Protein AF-A0A9Q1AX12-F1 (afdb_monomer)

Solvent-accessible surface area (backbone atoms only — not comparable to full-atom values): 9175 Å² total; per-residue (Å²): 130,74,77,68,61,60,70,77,38,70,72,91,55,80,74,51,52,57,59,76,44,80,83,72,76,56,64,72,61,48,53,65,48,49,81,73,44,98,57,86,82,75,92,60,46,89,41,74,69,20,38,52,35,31,52,51,10,52,50,37,31,56,49,19,37,46,48,36,34,49,30,53,47,49,46,52,51,40,54,48,51,51,52,54,54,60,68,44,46,69,63,39,71,73,42,60,71,80,55,21,56,51,46,53,50,52,50,52,52,52,53,53,50,43,53,52,50,46,52,50,32,51,53,46,40,55,53,21,51,54,35,34,55,51,11,52,51,33,31,51,52,15,50,54,73,64,42,95,62,58,67,68,62,46,52,52,64,69,71,46,78,80,87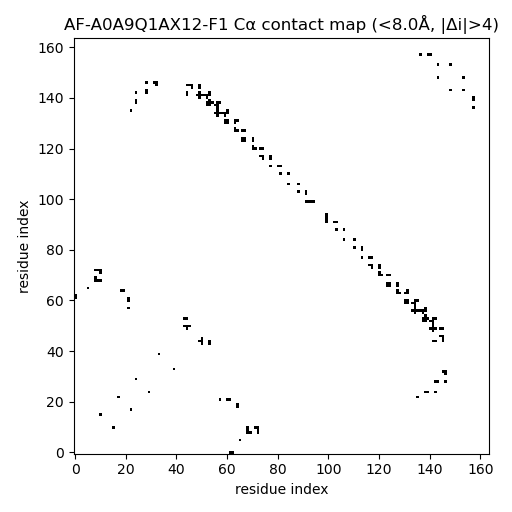,128

Sequence (164 aa):
MPRHSDNLYRTHGEETILLSKHPLPNLLIMDANQNRSKSHSNTSPGNKEGRKLDNIGCWHYSLASFSLRTSEYLCAMEVYTRHVMQNFLPFFEGLPEDQKTKAMAYHADVMALTDYETIAACHVVDAAAKQIATAVYLCRRAWLRTTTIIDDARNCIEDSPFDS

Mean predicted aligned error: 10.48 Å

Structure (mmCIF, N/CA/C/O backbone):
data_AF-A0A9Q1AX12-F1
#
_entry.id   AF-A0A9Q1AX12-F1
#
loop_
_atom_site.group_PDB
_atom_site.id
_atom_site.type_symbol
_atom_site.label_atom_id
_atom_site.label_alt_id
_atom_site.label_comp_id
_atom_site.label_asym_id
_atom_site.label_entity_id
_atom_site.label_seq_id
_atom_site.pdbx_PDB_ins_code
_atom_site.Cartn_x
_atom_site.Cartn_y
_atom_site.Cartn_z
_atom_site.occupancy
_atom_site.B_iso_or_equiv
_atom_site.auth_seq_id
_atom_site.auth_comp_id
_atom_site.auth_asym_id
_atom_site.auth_atom_id
_atom_site.pdbx_PDB_model_num
ATOM 1 N N . MET A 1 1 ? 13.058 11.834 -2.861 1.00 39.97 1 MET A N 1
ATOM 2 C CA . MET A 1 1 ? 12.213 11.808 -1.648 1.00 39.97 1 MET A CA 1
ATOM 3 C C . MET A 1 1 ? 13.067 12.236 -0.461 1.00 39.97 1 MET A C 1
ATOM 5 O O . MET A 1 1 ? 14.225 11.826 -0.423 1.00 39.97 1 MET A O 1
ATOM 9 N N . PRO A 1 2 ? 12.593 13.105 0.446 1.00 39.09 2 PRO A N 1
ATOM 10 C CA . PRO A 1 2 ? 13.390 13.527 1.595 1.00 39.09 2 PRO A CA 1
ATOM 11 C C . PRO A 1 2 ? 13.574 12.338 2.547 1.00 39.09 2 PRO A C 1
ATOM 13 O O . PRO A 1 2 ? 12.591 11.743 2.967 1.00 39.09 2 PRO A O 1
ATOM 16 N N . ARG A 1 3 ? 14.819 12.036 2.943 1.00 52.59 3 ARG A N 1
ATOM 17 C CA . ARG A 1 3 ? 15.199 10.947 3.878 1.00 52.59 3 ARG A CA 1
ATOM 18 C C . ARG A 1 3 ? 14.541 11.023 5.270 1.00 52.59 3 ARG A C 1
ATOM 20 O O . ARG A 1 3 ? 14.766 10.159 6.108 1.00 52.59 3 ARG A O 1
ATOM 27 N N . HIS A 1 4 ? 13.792 12.086 5.559 1.00 51.78 4 HIS A N 1
ATOM 28 C CA . HIS A 1 4 ? 13.233 12.349 6.882 1.00 51.78 4 HIS A CA 1
ATOM 29 C C . HIS A 1 4 ? 12.013 11.472 7.196 1.00 51.78 4 HIS A C 1
ATOM 31 O O . HIS A 1 4 ? 11.908 10.967 8.311 1.00 51.78 4 HIS A O 1
ATOM 37 N N . SER A 1 5 ? 11.137 11.224 6.216 1.00 54.12 5 SER A N 1
ATOM 38 C CA . SER A 1 5 ? 9.934 10.402 6.411 1.00 54.12 5 SER A CA 1
ATOM 39 C C . SER A 1 5 ? 10.234 8.900 6.494 1.00 54.12 5 SER A C 1
ATOM 41 O O . SER A 1 5 ? 9.470 8.161 7.107 1.00 54.12 5 SER A O 1
ATOM 43 N N . ASP A 1 6 ? 11.379 8.453 5.971 1.00 54.78 6 ASP A N 1
ATOM 44 C CA . ASP A 1 6 ? 11.827 7.054 6.051 1.00 54.78 6 ASP A CA 1
ATOM 45 C C . ASP A 1 6 ? 12.066 6.579 7.494 1.00 54.78 6 ASP A C 1
ATOM 47 O O . ASP A 1 6 ? 11.944 5.392 7.783 1.00 54.78 6 ASP A O 1
ATOM 51 N N . ASN A 1 7 ? 12.388 7.495 8.415 1.00 60.22 7 ASN A N 1
ATOM 52 C CA . ASN A 1 7 ? 12.565 7.162 9.830 1.00 60.22 7 ASN A CA 1
ATOM 53 C C . ASN A 1 7 ? 11.241 7.013 10.589 1.00 60.22 7 ASN A C 1
ATOM 55 O O . ASN A 1 7 ? 11.239 6.386 11.644 1.00 60.22 7 ASN A O 1
ATOM 59 N N . LEU A 1 8 ? 10.149 7.593 10.081 1.00 61.22 8 LEU A N 1
ATOM 60 C CA . LEU A 1 8 ? 8.847 7.586 10.753 1.00 61.22 8 LEU A CA 1
ATOM 61 C C . LEU A 1 8 ? 8.088 6.273 10.525 1.00 61.22 8 LEU A C 1
ATOM 63 O O . LEU A 1 8 ? 7.329 5.853 11.389 1.00 61.22 8 LEU A O 1
ATOM 67 N N . TYR A 1 9 ? 8.340 5.608 9.395 1.00 65.19 9 TYR A N 1
ATOM 68 C CA . TYR A 1 9 ? 7.663 4.378 8.977 1.00 65.19 9 TYR A CA 1
ATOM 69 C C . TYR A 1 9 ? 8.676 3.246 8.780 1.00 65.19 9 TYR A C 1
ATOM 71 O O . TYR A 1 9 ? 8.814 2.691 7.687 1.00 65.19 9 TYR A O 1
ATOM 79 N N . ARG A 1 10 ? 9.465 2.956 9.823 1.00 61.38 10 ARG A N 1
ATOM 80 C CA . ARG A 1 10 ? 10.414 1.838 9.780 1.00 61.38 10 ARG A CA 1
ATOM 81 C C . ARG A 1 10 ? 9.651 0.525 9.726 1.00 61.38 10 ARG A C 1
ATOM 83 O O . ARG A 1 10 ? 8.837 0.242 10.595 1.00 61.38 10 ARG A O 1
ATOM 90 N N . THR A 1 11 ? 9.977 -0.275 8.727 1.00 60.09 11 THR A N 1
ATOM 91 C CA . THR A 1 11 ? 9.452 -1.622 8.561 1.00 60.09 11 THR A CA 1
ATOM 92 C C . THR A 1 11 ? 10.482 -2.617 9.087 1.00 60.09 11 THR A C 1
ATOM 94 O O . THR A 1 11 ? 11.687 -2.456 8.871 1.00 60.09 11 THR A O 1
ATOM 97 N N . HIS A 1 12 ? 10.030 -3.608 9.851 1.00 55.81 12 HIS A N 1
ATOM 98 C CA . HIS A 1 12 ? 10.893 -4.589 10.509 1.00 55.81 12 HIS A CA 1
ATOM 99 C C . HIS A 1 12 ? 10.806 -5.927 9.762 1.00 55.81 12 HIS A C 1
ATOM 101 O O . HIS A 1 12 ? 9.784 -6.597 9.824 1.00 55.81 12 HIS A O 1
ATOM 107 N N . GLY A 1 13 ? 11.877 -6.319 9.065 1.00 57.38 13 GLY A N 1
ATOM 108 C CA . GLY A 1 13 ? 11.972 -7.603 8.357 1.00 57.38 13 GLY A CA 1
ATOM 109 C C . GLY A 1 13 ? 13.039 -7.581 7.259 1.00 57.38 13 GLY A C 1
ATOM 110 O O . GLY A 1 13 ? 13.329 -6.527 6.701 1.00 57.38 13 GLY A O 1
ATOM 111 N N . GLU A 1 14 ? 13.653 -8.723 6.936 1.00 55.84 14 GLU A N 1
ATOM 112 C CA . GLU A 1 14 ? 14.634 -8.790 5.834 1.00 55.84 14 GLU A CA 1
ATOM 113 C C . GLU A 1 14 ? 13.982 -8.522 4.465 1.00 55.84 14 GLU A C 1
ATOM 115 O O . GLU A 1 14 ? 14.609 -7.959 3.569 1.00 55.84 14 GLU A O 1
ATOM 120 N N . GLU A 1 15 ? 12.691 -8.826 4.328 1.00 56.59 15 GLU A N 1
ATOM 121 C CA . GLU A 1 15 ? 11.930 -8.678 3.081 1.00 56.59 15 GLU A CA 1
ATOM 122 C C . GLU A 1 15 ? 11.630 -7.211 2.736 1.00 56.59 15 GLU A C 1
ATOM 124 O O . GLU A 1 15 ? 11.523 -6.832 1.569 1.00 56.59 15 GLU A O 1
ATOM 129 N N . THR A 1 16 ? 11.602 -6.329 3.738 1.00 55.56 16 THR A N 1
ATOM 130 C CA . THR A 1 16 ? 11.353 -4.895 3.539 1.00 55.56 16 THR A CA 1
ATOM 131 C C . THR A 1 16 ? 12.610 -4.144 3.087 1.00 55.56 16 THR A C 1
ATOM 133 O O . THR A 1 16 ? 12.524 -3.032 2.554 1.00 55.56 16 THR A O 1
ATOM 136 N N . ILE A 1 17 ? 13.788 -4.774 3.199 1.00 57.62 17 ILE A N 1
ATOM 137 C CA . ILE A 1 17 ? 15.049 -4.265 2.643 1.00 57.62 17 ILE A CA 1
ATOM 138 C C . ILE A 1 17 ? 14.939 -4.156 1.115 1.00 57.62 17 ILE A C 1
ATOM 140 O O . ILE A 1 17 ? 15.481 -3.210 0.535 1.00 57.62 17 ILE A O 1
ATOM 144 N N . LEU A 1 18 ? 14.190 -5.054 0.466 1.00 55.53 18 LEU A N 1
ATOM 145 C CA . LEU A 1 18 ? 13.935 -5.012 -0.978 1.00 55.53 18 LEU A CA 1
ATOM 146 C C . LEU A 1 18 ? 13.121 -3.774 -1.378 1.00 55.53 18 LEU A C 1
ATOM 148 O O . LEU A 1 18 ? 13.409 -3.151 -2.396 1.00 55.53 18 LEU A O 1
ATOM 152 N N . LEU A 1 19 ? 12.183 -3.331 -0.536 1.00 55.66 19 LEU A N 1
ATOM 153 C CA . LEU A 1 19 ? 11.416 -2.098 -0.764 1.00 55.66 19 LEU A CA 1
ATOM 154 C C . LEU A 1 19 ? 12.265 -0.834 -0.565 1.00 55.66 19 LEU A C 1
ATOM 156 O O . LEU A 1 19 ? 11.968 0.212 -1.145 1.00 55.66 19 LEU A O 1
ATOM 160 N N . SER A 1 20 ? 13.334 -0.923 0.232 1.00 54.88 20 SER A N 1
ATOM 161 C CA . SER A 1 20 ? 14.248 0.194 0.511 1.00 54.88 20 SER A CA 1
ATOM 162 C C . SER A 1 20 ? 15.304 0.433 -0.576 1.00 54.88 20 SER A C 1
ATOM 164 O O . SER A 1 20 ? 15.932 1.494 -0.605 1.00 54.88 20 SER A O 1
ATOM 166 N N . LYS A 1 21 ? 15.509 -0.535 -1.478 1.00 58.75 21 LYS A N 1
ATOM 167 C CA . LYS A 1 21 ? 16.497 -0.464 -2.560 1.00 58.75 21 LYS A CA 1
ATOM 168 C C . LYS A 1 21 ? 15.797 -0.546 -3.908 1.00 58.75 21 LYS A C 1
ATOM 170 O O . LYS A 1 21 ? 14.890 -1.344 -4.099 1.00 58.75 21 LYS A O 1
ATOM 175 N N . HIS A 1 22 ? 16.232 0.274 -4.858 1.00 56.44 22 HIS A N 1
ATOM 176 C CA . HIS A 1 22 ? 15.778 0.124 -6.235 1.00 56.44 22 HIS A CA 1
ATOM 177 C C . HIS A 1 22 ? 16.238 -1.231 -6.781 1.00 56.44 22 HIS A C 1
ATOM 179 O O . HIS A 1 22 ? 17.398 -1.595 -6.549 1.00 56.44 22 HIS A O 1
ATOM 185 N N . PRO A 1 23 ? 15.378 -1.964 -7.508 1.00 60.59 23 PRO A N 1
ATOM 186 C CA . PRO A 1 23 ? 15.792 -3.180 -8.175 1.00 60.59 23 PRO A CA 1
ATOM 187 C C . PRO A 1 23 ? 16.895 -2.811 -9.161 1.00 60.59 23 PRO A C 1
ATOM 189 O O . PRO A 1 23 ? 16.743 -1.904 -9.985 1.00 60.59 23 PRO A O 1
ATOM 192 N N . LEU A 1 24 ? 18.036 -3.481 -9.029 1.00 59.22 24 LEU A N 1
ATOM 193 C CA . LEU A 1 24 ? 19.109 -3.337 -9.997 1.00 59.22 24 LEU A CA 1
ATOM 194 C C . LEU A 1 24 ? 18.630 -3.906 -11.341 1.00 59.22 24 LEU A C 1
ATOM 196 O O . LEU A 1 24 ? 17.873 -4.881 -11.355 1.00 59.22 24 LEU A O 1
ATOM 200 N N . PRO A 1 25 ? 19.056 -3.327 -12.475 1.00 56.47 25 PRO A N 1
ATOM 201 C CA . PRO A 1 25 ? 18.791 -3.916 -13.780 1.00 56.47 25 PRO A CA 1
ATOM 202 C C . PRO A 1 25 ? 19.269 -5.372 -13.803 1.00 56.47 25 PRO A C 1
ATOM 204 O O . PRO A 1 25 ? 20.345 -5.669 -13.280 1.00 56.47 25 PRO A O 1
ATOM 207 N N . ASN A 1 26 ? 18.494 -6.266 -14.428 1.00 58.38 26 ASN A N 1
ATOM 208 C CA . ASN A 1 26 ? 18.885 -7.670 -14.589 1.00 58.38 26 ASN A CA 1
ATOM 209 C C . ASN A 1 26 ? 20.320 -7.774 -15.128 1.00 58.38 26 ASN A C 1
ATOM 211 O O . A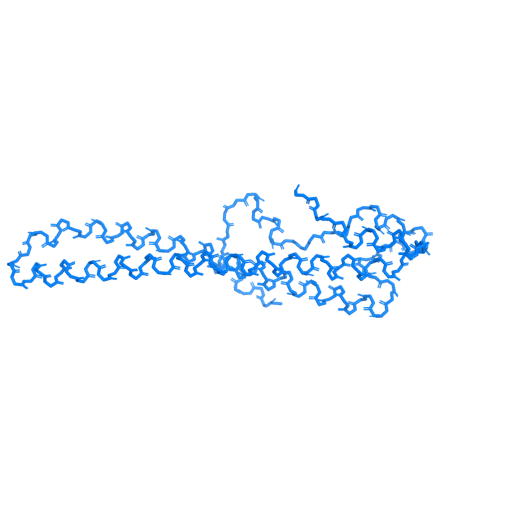SN A 1 26 ? 20.662 -7.097 -16.103 1.00 58.38 26 ASN A O 1
ATOM 215 N N . LEU A 1 27 ? 21.131 -8.654 -14.526 1.00 51.78 27 LEU A N 1
ATOM 216 C CA . LEU A 1 27 ? 22.545 -8.872 -14.872 1.00 51.78 27 LEU A CA 1
ATOM 217 C C . LEU A 1 27 ? 22.752 -9.056 -16.383 1.00 51.78 27 LEU A C 1
ATOM 219 O O . LEU A 1 27 ? 23.626 -8.421 -16.952 1.00 51.78 27 LEU A O 1
ATOM 223 N N . LEU A 1 28 ? 21.861 -9.786 -17.061 1.00 55.50 28 LEU A N 1
ATOM 224 C CA . LEU A 1 28 ? 21.897 -9.981 -18.519 1.00 55.50 28 LEU A CA 1
ATOM 225 C C . LEU A 1 28 ? 21.786 -8.673 -19.325 1.00 55.50 28 LEU A C 1
ATOM 227 O O . LEU A 1 28 ? 22.447 -8.503 -20.349 1.00 55.50 28 LEU A O 1
ATOM 231 N N . ILE A 1 29 ? 20.959 -7.729 -18.867 1.00 55.75 29 ILE A N 1
ATOM 232 C CA . ILE A 1 29 ? 20.784 -6.414 -19.502 1.00 55.75 29 IL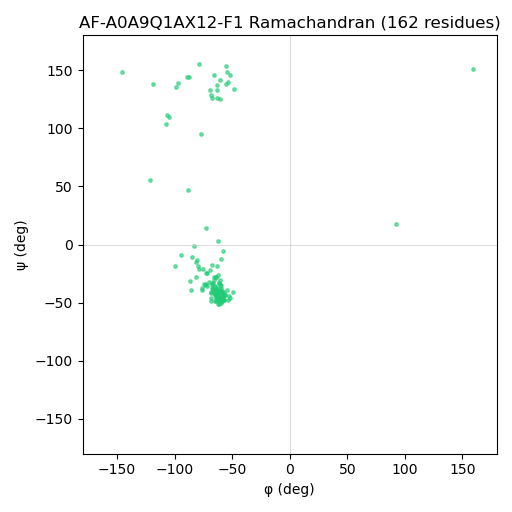E A CA 1
ATOM 233 C C . ILE A 1 29 ? 21.998 -5.525 -19.205 1.00 55.75 29 ILE A C 1
ATOM 235 O O . ILE A 1 29 ? 22.413 -4.724 -20.048 1.00 55.75 29 ILE A O 1
ATOM 239 N N . MET A 1 30 ? 22.588 -5.671 -18.017 1.00 57.28 30 MET A N 1
ATOM 240 C CA . MET A 1 30 ? 23.810 -4.971 -17.641 1.00 57.28 30 MET A CA 1
ATOM 241 C C . MET A 1 30 ? 25.011 -5.476 -18.455 1.00 57.28 30 MET A C 1
ATOM 243 O O . MET A 1 30 ? 25.725 -4.657 -19.029 1.00 57.28 30 MET A O 1
ATOM 247 N N . ASP A 1 31 ? 25.176 -6.790 -18.605 1.00 56.75 31 ASP A N 1
ATOM 248 C CA . ASP A 1 31 ? 26.258 -7.425 -19.367 1.00 56.75 31 ASP A CA 1
ATOM 249 C C . ASP A 1 31 ? 26.186 -7.076 -20.863 1.00 56.75 31 ASP A C 1
ATOM 251 O O . ASP A 1 31 ? 27.191 -6.705 -21.478 1.00 56.75 31 ASP A O 1
ATOM 255 N N . ALA A 1 32 ? 24.978 -7.074 -21.444 1.00 58.19 32 ALA A N 1
ATOM 256 C CA . ALA A 1 32 ? 24.754 -6.639 -22.825 1.00 58.19 32 ALA A CA 1
ATOM 257 C C . ALA A 1 32 ? 25.149 -5.166 -23.061 1.00 58.19 32 ALA A C 1
ATOM 259 O O . ALA A 1 32 ? 25.587 -4.805 -24.156 1.00 58.19 32 ALA A O 1
ATOM 260 N N . ASN A 1 33 ? 25.023 -4.313 -22.038 1.00 54.53 33 ASN A N 1
ATOM 261 C CA . ASN A 1 33 ? 25.412 -2.903 -22.098 1.00 54.53 33 ASN A CA 1
ATOM 262 C C . ASN A 1 33 ? 26.901 -2.672 -21.749 1.00 54.53 33 ASN A C 1
ATOM 264 O O . ASN A 1 33 ? 27.522 -1.764 -22.309 1.00 54.53 33 ASN A O 1
ATOM 268 N N . GLN A 1 34 ? 27.502 -3.487 -20.873 1.00 54.16 34 GLN A N 1
ATOM 269 C CA . GLN A 1 34 ? 28.915 -3.380 -20.478 1.00 54.16 34 GLN A CA 1
ATOM 270 C C . GLN A 1 34 ? 29.876 -3.702 -21.627 1.00 54.16 34 GLN A C 1
ATOM 272 O O . GLN A 1 34 ? 30.895 -3.025 -21.763 1.00 54.16 34 GLN A O 1
ATOM 277 N N . ASN A 1 35 ? 29.512 -4.617 -22.531 1.00 49.81 35 ASN A N 1
ATOM 278 C CA . ASN A 1 35 ? 30.317 -4.936 -23.720 1.00 49.81 35 ASN A CA 1
ATOM 279 C C . ASN A 1 35 ? 30.561 -3.741 -24.671 1.00 49.81 35 ASN A C 1
ATOM 281 O O . ASN A 1 35 ? 31.423 -3.820 -25.546 1.00 49.81 35 ASN A O 1
ATOM 285 N N . ARG A 1 36 ? 29.845 -2.616 -24.511 1.00 51.69 36 ARG A N 1
ATOM 286 C CA . ARG A 1 36 ? 30.060 -1.380 -25.289 1.00 51.69 36 ARG A CA 1
ATOM 287 C C . ARG A 1 36 ? 30.878 -0.305 -24.581 1.00 51.69 36 ARG A C 1
ATOM 289 O O . ARG A 1 36 ? 31.377 0.602 -25.245 1.00 51.69 36 ARG A O 1
ATOM 296 N N . SER A 1 37 ? 31.019 -0.367 -23.262 1.00 46.78 37 SER A N 1
ATOM 297 C CA . SER A 1 37 ? 31.683 0.677 -22.489 1.00 46.78 37 SER A CA 1
ATOM 298 C C . SER A 1 37 ? 33.038 0.177 -22.008 1.00 46.78 37 SER A C 1
ATOM 300 O O . SER A 1 37 ? 33.125 -0.514 -21.002 1.00 46.78 37 SER A O 1
ATOM 302 N N . LYS A 1 38 ? 34.128 0.620 -22.649 1.00 48.59 38 LYS A N 1
ATOM 303 C CA . LYS A 1 38 ? 35.489 0.514 -22.077 1.00 48.59 38 LYS A CA 1
ATOM 304 C C . LYS A 1 38 ? 35.658 1.309 -20.764 1.00 48.59 38 LYS A C 1
ATOM 306 O O . LYS A 1 38 ? 36.752 1.363 -20.217 1.00 48.59 38 LYS A O 1
ATOM 311 N N . SER A 1 39 ? 34.592 1.935 -20.265 1.00 43.59 39 SER A N 1
ATOM 312 C CA . SER A 1 39 ? 34.528 2.594 -18.970 1.00 43.59 39 SER A CA 1
ATOM 313 C C . SER A 1 39 ? 33.698 1.735 -18.022 1.00 43.59 39 SER A C 1
ATOM 315 O O . SER A 1 39 ? 32.481 1.603 -18.187 1.00 43.59 39 SER A O 1
ATOM 317 N N . HIS A 1 40 ? 34.351 1.165 -17.015 1.00 46.53 40 HIS A N 1
ATOM 318 C CA . HIS A 1 40 ? 33.670 0.629 -15.845 1.00 46.53 40 HIS A CA 1
ATOM 319 C C . HIS A 1 40 ? 32.716 1.692 -15.257 1.00 46.53 40 HIS A C 1
ATOM 321 O O . HIS A 1 40 ? 33.038 2.881 -15.266 1.00 46.53 40 HIS A O 1
ATOM 327 N N . SER A 1 41 ? 31.575 1.251 -14.710 1.00 47.72 41 SER A N 1
ATOM 328 C CA . SER A 1 41 ? 30.691 1.984 -13.772 1.00 47.72 41 SER A CA 1
ATOM 329 C C . SER A 1 41 ? 29.500 2.828 -14.264 1.00 47.72 41 SER A C 1
ATOM 331 O O . SER A 1 41 ? 28.961 3.593 -13.468 1.00 47.72 41 SER A O 1
ATOM 333 N N . ASN A 1 42 ? 28.978 2.684 -15.487 1.00 48.53 42 ASN A N 1
ATOM 334 C CA . ASN A 1 42 ? 27.718 3.383 -15.803 1.00 48.53 42 ASN A CA 1
ATOM 335 C C . ASN A 1 42 ? 26.494 2.662 -15.199 1.00 48.53 42 ASN A C 1
ATOM 337 O O . ASN A 1 42 ? 25.921 1.767 -15.810 1.00 48.53 42 ASN A O 1
ATOM 341 N N . THR A 1 43 ? 26.067 3.111 -14.014 1.00 58.44 43 THR A N 1
ATOM 342 C CA . THR A 1 43 ? 24.814 2.754 -13.310 1.00 58.44 43 THR A CA 1
ATOM 343 C C . THR A 1 43 ? 23.551 3.361 -13.941 1.00 58.44 43 THR A C 1
ATOM 345 O O . THR A 1 43 ? 22.497 3.379 -13.316 1.00 58.44 43 THR A O 1
ATOM 348 N N . SER A 1 44 ? 23.632 3.888 -15.166 1.00 60.41 44 SER A N 1
ATOM 349 C CA . SER A 1 44 ? 22.531 4.591 -15.833 1.00 60.41 44 SER A CA 1
ATOM 350 C C . SER A 1 44 ? 22.554 4.349 -17.348 1.00 60.41 44 SER A C 1
ATOM 352 O O . SER A 1 44 ? 23.649 4.242 -17.917 1.00 60.41 44 SER A O 1
ATOM 354 N N . PRO A 1 45 ? 21.390 4.326 -18.033 1.00 62.75 45 PRO A N 1
ATOM 355 C CA . PRO A 1 45 ? 21.333 4.165 -19.480 1.00 62.75 45 PRO A CA 1
ATOM 356 C C . PRO A 1 45 ? 22.176 5.216 -20.223 1.00 62.75 45 PRO A C 1
ATOM 358 O O . PRO A 1 45 ? 22.166 6.414 -19.910 1.00 62.75 45 PRO A O 1
ATOM 361 N N . GLY A 1 46 ? 22.894 4.769 -21.257 1.00 66.88 46 GLY A N 1
ATOM 362 C CA . GLY A 1 46 ? 23.774 5.617 -22.071 1.00 66.88 46 GLY A CA 1
ATOM 363 C C . GLY A 1 46 ? 23.054 6.674 -22.925 1.00 66.88 46 GLY A C 1
ATOM 364 O O . GLY A 1 46 ? 23.680 7.640 -23.347 1.00 66.88 46 GLY A O 1
ATOM 365 N N . ASN A 1 47 ? 21.744 6.534 -23.164 1.00 78.38 47 ASN A N 1
ATOM 366 C CA . ASN A 1 47 ? 20.932 7.479 -23.944 1.00 78.38 47 ASN A CA 1
ATOM 367 C C . ASN A 1 47 ? 20.181 8.469 -23.026 1.00 78.38 47 ASN A C 1
ATOM 369 O O . ASN A 1 47 ? 19.606 8.059 -22.019 1.00 78.38 47 ASN A O 1
ATOM 373 N N . LYS A 1 48 ? 20.108 9.757 -23.406 1.00 82.88 48 LYS A N 1
ATOM 374 C CA . LYS A 1 48 ? 19.363 10.820 -22.700 1.00 82.88 48 LYS A CA 1
ATOM 375 C C . LYS A 1 48 ? 17.898 10.454 -22.446 1.00 82.88 48 LYS A C 1
ATOM 377 O O . LYS A 1 48 ? 17.407 10.670 -21.342 1.00 82.88 48 LYS A O 1
ATOM 382 N N . GLU A 1 49 ? 17.211 9.896 -23.441 1.00 83.50 49 GLU A N 1
ATOM 383 C CA . GLU A 1 49 ? 15.804 9.495 -23.287 1.00 83.50 49 GLU A CA 1
ATOM 384 C C . GLU A 1 49 ? 15.656 8.248 -22.401 1.00 83.50 49 GLU A C 1
ATOM 386 O O . GLU A 1 49 ? 14.724 8.171 -21.607 1.00 83.50 49 GLU A O 1
ATOM 391 N N . GLY A 1 50 ? 16.617 7.317 -22.447 1.00 82.06 50 GLY A N 1
ATOM 392 C CA . GLY A 1 50 ? 16.669 6.186 -21.513 1.00 82.06 50 GLY A CA 1
ATOM 393 C C . GLY A 1 50 ? 16.851 6.665 -20.074 1.00 82.06 50 GLY A C 1
ATOM 394 O O . GLY A 1 50 ? 16.085 6.299 -19.195 1.00 82.06 50 GLY A O 1
ATOM 395 N N . ARG A 1 51 ? 17.781 7.591 -19.836 1.00 83.06 51 ARG A N 1
ATOM 396 C CA . ARG A 1 51 ? 18.014 8.166 -18.505 1.00 83.06 51 ARG A CA 1
ATOM 397 C C . ARG A 1 51 ? 16.781 8.861 -17.924 1.00 83.06 51 ARG A C 1
ATOM 399 O O . ARG A 1 51 ? 16.537 8.767 -16.729 1.00 83.06 51 ARG A O 1
ATOM 406 N N . LYS A 1 52 ? 15.990 9.552 -18.752 1.00 86.81 52 LYS A N 1
ATOM 407 C CA . LYS A 1 52 ? 14.719 10.147 -18.306 1.00 86.81 52 LYS A CA 1
ATOM 408 C C . LYS A 1 52 ? 13.718 9.079 -17.868 1.00 86.81 52 LYS A C 1
ATOM 410 O O . LYS A 1 52 ? 13.130 9.227 -16.805 1.00 86.81 52 LYS A O 1
ATOM 415 N N . LEU A 1 53 ? 13.539 8.024 -18.664 1.00 86.19 53 LEU A N 1
ATOM 416 C CA . LEU A 1 53 ? 12.625 6.925 -18.338 1.00 86.19 53 LEU A CA 1
ATOM 417 C C . LEU A 1 53 ? 13.055 6.184 -17.067 1.00 86.19 53 LEU A C 1
ATOM 419 O O . LEU A 1 53 ? 12.219 5.934 -16.206 1.00 86.19 53 LEU A O 1
ATOM 423 N N . ASP A 1 54 ? 14.351 5.917 -16.919 1.00 84.56 54 ASP A N 1
ATOM 424 C CA . ASP A 1 54 ? 14.936 5.288 -15.731 1.00 84.56 54 ASP A CA 1
ATOM 425 C C . ASP A 1 54 ? 14.741 6.158 -14.479 1.00 84.56 54 ASP A C 1
ATOM 427 O O . ASP A 1 54 ? 14.307 5.663 -13.444 1.00 84.56 54 ASP A O 1
ATOM 431 N N . ASN A 1 55 ? 14.926 7.479 -14.589 1.00 84.00 55 ASN A N 1
ATOM 432 C CA . ASN A 1 55 ? 14.641 8.410 -13.495 1.00 84.00 55 ASN A CA 1
ATOM 433 C C . ASN A 1 55 ? 13.152 8.432 -13.112 1.00 84.00 55 ASN A C 1
ATOM 435 O O . ASN A 1 55 ? 12.829 8.487 -11.926 1.00 84.00 55 ASN A O 1
ATOM 439 N N . ILE A 1 56 ? 12.243 8.401 -14.094 1.00 87.81 56 ILE A N 1
ATOM 440 C CA . ILE A 1 56 ? 10.794 8.350 -13.842 1.00 87.81 56 ILE A CA 1
ATOM 441 C C . ILE A 1 56 ? 10.422 7.019 -13.182 1.00 87.81 56 ILE A C 1
ATOM 443 O O . ILE A 1 56 ? 9.631 7.020 -12.239 1.00 87.81 56 ILE A O 1
ATOM 447 N N . GLY A 1 57 ? 10.997 5.905 -13.639 1.00 86.19 57 GLY A N 1
ATOM 448 C CA . GLY A 1 57 ? 10.813 4.589 -13.033 1.00 86.19 57 GLY A CA 1
ATOM 449 C C . GLY A 1 57 ? 11.320 4.559 -11.592 1.00 86.19 57 GLY A C 1
ATOM 450 O O . GLY A 1 57 ? 10.556 4.251 -10.683 1.00 86.19 57 GLY A O 1
ATOM 451 N N . CYS A 1 58 ? 12.553 5.007 -11.343 1.00 84.69 58 CYS A N 1
ATOM 452 C CA . CYS A 1 58 ? 13.102 5.131 -9.991 1.00 84.69 58 CYS A CA 1
ATOM 453 C C . CYS A 1 58 ? 12.218 6.009 -9.094 1.00 84.69 58 CYS A C 1
ATOM 455 O O . CYS A 1 58 ? 11.934 5.637 -7.959 1.00 84.69 58 CYS A O 1
ATOM 457 N N . TRP A 1 59 ? 11.725 7.145 -9.593 1.00 88.06 59 TRP A N 1
ATOM 458 C CA . TRP A 1 59 ? 10.826 8.005 -8.825 1.00 88.06 59 TRP A CA 1
ATOM 459 C C . TRP A 1 59 ? 9.511 7.302 -8.450 1.00 88.06 59 TRP A C 1
ATOM 461 O O . TRP A 1 59 ? 9.133 7.338 -7.277 1.00 88.06 59 TRP A O 1
ATOM 471 N N . HIS A 1 60 ? 8.856 6.621 -9.400 1.00 87.06 60 HIS A N 1
ATOM 472 C CA . HIS A 1 60 ? 7.645 5.837 -9.124 1.00 87.06 60 HIS A CA 1
ATOM 473 C C . HIS A 1 60 ? 7.917 4.719 -8.119 1.00 87.06 60 HIS A C 1
ATOM 475 O O . HIS A 1 60 ? 7.126 4.531 -7.201 1.00 87.06 60 HIS A O 1
ATOM 481 N N . TYR A 1 61 ? 9.052 4.025 -8.242 1.00 85.31 61 TYR A N 1
ATOM 482 C CA . TYR A 1 61 ? 9.446 2.986 -7.294 1.00 85.31 61 TYR A CA 1
ATOM 483 C C . TYR A 1 61 ? 9.610 3.558 -5.883 1.00 85.31 61 TYR A C 1
ATOM 485 O O . TYR A 1 61 ? 9.021 3.041 -4.943 1.00 85.31 61 TYR A O 1
ATOM 493 N N . SER A 1 62 ? 10.352 4.663 -5.719 1.00 83.25 62 SER A N 1
ATOM 494 C CA . SER A 1 62 ? 10.515 5.301 -4.405 1.00 83.25 62 SER A CA 1
ATOM 495 C C . SER A 1 62 ? 9.181 5.740 -3.805 1.00 83.25 62 SER A C 1
ATOM 497 O O . SER A 1 62 ? 8.989 5.614 -2.597 1.00 83.25 62 SER A O 1
ATOM 499 N N . LEU A 1 63 ? 8.285 6.291 -4.629 1.00 87.62 63 LEU A N 1
ATOM 500 C CA . LEU A 1 63 ? 6.964 6.732 -4.191 1.00 87.62 63 LEU A CA 1
ATOM 501 C C . LEU A 1 63 ? 6.117 5.541 -3.732 1.00 87.62 63 LEU A C 1
ATOM 503 O O . LEU A 1 63 ? 5.588 5.568 -2.626 1.00 87.62 63 LEU A O 1
ATOM 507 N N . ALA A 1 64 ? 6.058 4.481 -4.532 1.00 89.19 64 ALA A N 1
ATOM 508 C CA . ALA A 1 64 ? 5.296 3.282 -4.216 1.00 89.19 64 ALA A CA 1
ATOM 509 C C . ALA A 1 64 ? 5.842 2.553 -2.979 1.00 89.19 64 ALA A C 1
ATOM 511 O O . ALA A 1 64 ? 5.083 2.194 -2.082 1.00 89.19 64 ALA A O 1
ATOM 512 N N . SER A 1 65 ? 7.167 2.416 -2.864 1.00 85.00 65 SER A N 1
ATOM 513 C CA . SER A 1 65 ? 7.816 1.875 -1.666 1.00 85.00 65 SER A CA 1
ATOM 514 C C . SER A 1 65 ? 7.555 2.721 -0.422 1.00 85.00 65 SER A C 1
ATOM 516 O O . SER A 1 65 ? 7.506 2.197 0.688 1.00 85.00 65 SER A O 1
ATOM 518 N N . PHE A 1 66 ? 7.423 4.041 -0.561 1.00 85.44 66 PHE A N 1
ATOM 519 C CA . PHE A 1 66 ? 7.009 4.894 0.550 1.00 85.44 66 PHE A CA 1
ATOM 520 C C . PHE A 1 66 ? 5.550 4.624 0.935 1.00 85.44 66 PHE A C 1
ATOM 522 O O . PHE A 1 66 ? 5.284 4.362 2.105 1.00 85.44 66 PHE A O 1
ATOM 529 N N . SER A 1 67 ? 4.636 4.584 -0.039 1.00 89.25 67 SER A N 1
ATOM 530 C CA . SER A 1 67 ? 3.223 4.262 0.187 1.00 89.25 67 SER A CA 1
ATOM 531 C C . SER A 1 67 ? 3.020 2.904 0.863 1.00 89.25 67 SER A C 1
ATOM 533 O O . SER A 1 67 ? 2.228 2.818 1.797 1.00 89.25 67 SER A O 1
ATOM 535 N N . LEU A 1 68 ? 3.770 1.870 0.464 1.00 87.12 68 LEU A N 1
ATOM 536 C CA . LEU A 1 68 ? 3.734 0.551 1.109 1.00 87.12 68 LEU A CA 1
ATOM 537 C C . LEU A 1 68 ? 4.127 0.623 2.582 1.00 87.12 68 LEU A C 1
ATOM 539 O O . LEU A 1 68 ? 3.384 0.147 3.433 1.00 87.12 68 LEU A O 1
ATOM 543 N N . ARG A 1 69 ? 5.257 1.266 2.896 1.00 84.94 69 ARG A N 1
ATOM 544 C CA . ARG A 1 69 ? 5.743 1.382 4.280 1.00 84.94 69 ARG A CA 1
ATOM 545 C C . ARG A 1 69 ? 4.788 2.182 5.161 1.00 84.94 69 ARG A C 1
ATOM 547 O O . ARG A 1 69 ? 4.549 1.813 6.307 1.00 84.94 69 ARG A O 1
ATOM 554 N N . THR A 1 70 ? 4.215 3.262 4.631 1.00 86.62 70 THR A N 1
ATOM 555 C CA . THR A 1 70 ? 3.185 4.025 5.344 1.00 86.62 70 THR A CA 1
ATOM 556 C C . THR A 1 70 ? 1.935 3.179 5.577 1.00 86.62 70 THR A C 1
ATOM 558 O O . THR A 1 70 ? 1.397 3.199 6.677 1.00 86.62 70 THR A O 1
ATOM 561 N N . SER A 1 71 ? 1.497 2.404 4.584 1.00 89.56 71 SER A N 1
ATOM 562 C CA . SER A 1 71 ? 0.326 1.536 4.720 1.00 89.56 71 SER A CA 1
ATOM 563 C C . SER A 1 71 ? 0.541 0.394 5.714 1.00 89.56 71 SER A C 1
ATOM 565 O O . SER A 1 71 ? -0.368 0.065 6.469 1.00 89.56 71 SER A O 1
ATOM 567 N N . GLU A 1 72 ? 1.735 -0.198 5.738 1.00 87.56 72 GLU A N 1
ATOM 568 C CA . GLU A 1 72 ? 2.116 -1.225 6.712 1.00 87.56 72 GLU A CA 1
ATOM 569 C C . GLU A 1 72 ? 2.055 -0.668 8.139 1.00 87.56 72 GLU A C 1
ATOM 571 O O . GLU A 1 72 ? 1.460 -1.276 9.028 1.00 87.56 72 GLU A O 1
ATOM 576 N N . TYR A 1 73 ? 2.603 0.533 8.342 1.00 87.56 73 TYR A N 1
ATOM 577 C CA . TYR A 1 73 ? 2.528 1.219 9.626 1.00 87.56 73 TYR A CA 1
ATOM 578 C C . TYR A 1 73 ? 1.084 1.521 10.050 1.00 87.56 73 TYR A C 1
ATOM 580 O O . TYR A 1 73 ? 0.733 1.290 11.206 1.00 87.56 73 TYR A O 1
ATOM 588 N N . LEU A 1 74 ? 0.243 2.016 9.134 1.00 89.06 74 LEU A N 1
ATOM 589 C CA . LEU A 1 74 ? -1.169 2.296 9.421 1.00 89.06 74 LEU A CA 1
ATOM 590 C C . LEU A 1 74 ? -1.916 1.026 9.838 1.00 89.06 74 LEU A C 1
ATOM 592 O O . LEU A 1 74 ? -2.556 1.020 10.885 1.00 89.06 74 LEU A O 1
ATOM 596 N N . CYS A 1 75 ? -1.720 -0.077 9.115 1.00 89.31 75 CYS A N 1
ATOM 597 C CA . CYS A 1 75 ? -2.303 -1.370 9.469 1.00 89.31 75 CYS A CA 1
ATOM 598 C C . CYS A 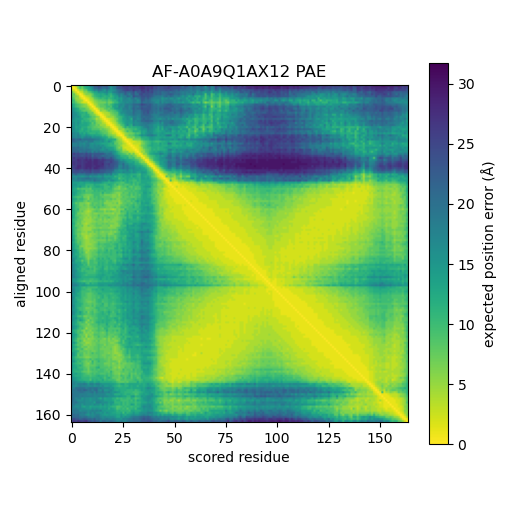1 75 ? -1.862 -1.834 10.872 1.00 89.31 75 CYS A C 1
ATOM 600 O O . CYS A 1 75 ? -2.679 -2.277 11.681 1.00 89.31 75 CYS A O 1
ATOM 602 N N . ALA A 1 76 ? -0.581 -1.662 11.224 1.00 88.75 76 ALA A N 1
ATOM 603 C CA . ALA A 1 76 ? -0.095 -1.973 12.570 1.00 88.75 76 ALA A CA 1
ATOM 604 C C . ALA A 1 76 ? -0.755 -1.099 13.656 1.00 88.75 76 ALA A C 1
ATOM 606 O O . ALA A 1 76 ? -1.097 -1.600 14.732 1.00 88.75 76 ALA A O 1
ATOM 607 N N . MET A 1 77 ? -0.965 0.193 13.382 1.00 90.25 77 MET A N 1
ATOM 608 C CA . MET A 1 77 ? -1.676 1.101 14.290 1.00 90.25 77 MET A CA 1
ATOM 609 C C . MET A 1 77 ? -3.153 0.724 14.448 1.00 90.25 77 MET A C 1
ATOM 611 O O . MET A 1 77 ? -3.672 0.769 15.559 1.00 90.25 77 MET A O 1
ATOM 615 N N . GLU A 1 78 ? -3.830 0.310 13.381 1.00 91.19 78 GLU A N 1
ATOM 616 C CA . GLU A 1 78 ? -5.227 -0.139 13.428 1.00 91.19 78 GLU A CA 1
ATOM 617 C C . GLU A 1 78 ? -5.382 -1.419 14.256 1.00 91.19 78 GLU A C 1
ATOM 619 O O . GLU A 1 78 ? -6.278 -1.519 15.097 1.00 91.19 78 GLU A O 1
ATOM 624 N N . VAL A 1 79 ? -4.470 -2.385 14.088 1.00 91.25 79 VAL A N 1
ATOM 625 C CA . VAL A 1 79 ? -4.421 -3.598 14.921 1.00 91.25 79 VAL A CA 1
ATOM 626 C C . VAL A 1 79 ? -4.236 -3.234 16.394 1.00 91.25 79 VAL A C 1
ATOM 628 O O . VAL A 1 79 ? -4.928 -3.781 17.256 1.00 91.25 79 VAL A O 1
ATOM 631 N N . TYR A 1 80 ? -3.345 -2.287 16.691 1.00 93.06 80 TYR A N 1
ATOM 632 C CA . TYR A 1 80 ? -3.142 -1.802 18.053 1.00 93.06 80 TYR A CA 1
ATOM 633 C C . TYR A 1 80 ? -4.385 -1.094 18.612 1.00 93.06 80 TYR A C 1
ATOM 635 O O . TYR A 1 80 ? -4.800 -1.392 19.731 1.00 93.06 80 TYR A O 1
ATOM 643 N N . THR A 1 81 ? -5.031 -0.220 17.836 1.00 93.56 81 THR A N 1
ATOM 644 C CA . THR A 1 81 ? -6.282 0.452 18.224 1.00 93.56 81 THR A CA 1
ATOM 645 C C . THR A 1 81 ? -7.369 -0.564 18.551 1.00 93.56 81 THR A C 1
ATOM 647 O O . THR A 1 81 ? -8.008 -0.466 19.599 1.00 93.56 81 THR A O 1
ATOM 650 N N . ARG A 1 82 ? -7.527 -1.593 17.711 1.00 93.75 82 ARG A N 1
ATOM 651 C CA . ARG A 1 82 ? -8.471 -2.690 17.942 1.00 93.75 82 ARG A CA 1
ATOM 652 C C . ARG A 1 82 ? -8.178 -3.410 19.259 1.00 93.75 82 ARG A C 1
ATOM 654 O O . ARG A 1 82 ? -9.086 -3.616 20.060 1.00 93.75 82 ARG A O 1
ATOM 661 N N . HIS A 1 83 ? -6.911 -3.737 19.514 1.00 94.56 83 HIS A N 1
ATOM 662 C CA . HIS A 1 83 ? -6.485 -4.366 20.764 1.00 94.56 83 HIS A CA 1
ATOM 663 C C . HIS A 1 83 ? -6.800 -3.494 21.991 1.00 94.56 83 HIS A C 1
ATOM 665 O O . HIS A 1 83 ? -7.333 -3.982 22.986 1.00 94.56 83 HIS A O 1
ATOM 671 N N . VAL A 1 84 ? -6.515 -2.192 21.917 1.00 95.00 84 VAL A N 1
ATOM 672 C CA . VAL A 1 84 ? -6.821 -1.241 22.993 1.00 95.00 84 VAL A CA 1
ATOM 673 C C . VAL A 1 84 ? -8.327 -1.172 23.249 1.00 95.00 84 VAL A C 1
ATOM 675 O O . VAL A 1 84 ? -8.745 -1.282 24.399 1.00 95.00 84 VAL A O 1
ATOM 678 N N . MET A 1 85 ? -9.151 -1.053 22.206 1.00 93.75 85 MET A N 1
ATOM 679 C CA . MET A 1 85 ? -10.611 -0.977 22.347 1.00 93.75 85 MET A CA 1
ATOM 680 C C . MET A 1 85 ? -11.214 -2.256 22.932 1.00 93.75 85 MET A C 1
ATOM 682 O O . MET A 1 85 ? -12.072 -2.178 23.810 1.00 93.75 85 MET A O 1
ATOM 686 N N . GLN A 1 86 ? -10.695 -3.423 22.546 1.00 93.69 86 GLN A N 1
ATOM 687 C CA . GLN A 1 86 ? -11.077 -4.702 23.150 1.00 93.69 86 GLN A CA 1
ATOM 688 C C . GLN A 1 86 ? -10.755 -4.755 24.649 1.00 93.69 86 GLN A C 1
ATOM 690 O O . GLN A 1 86 ? -11.571 -5.230 25.436 1.00 93.69 86 GLN A O 1
ATOM 695 N N . ASN A 1 87 ? -9.607 -4.216 25.067 1.00 94.38 87 ASN A N 1
ATOM 696 C CA . ASN A 1 87 ? -9.248 -4.134 26.485 1.00 94.38 87 ASN A CA 1
ATOM 697 C C . ASN A 1 87 ? -10.119 -3.138 27.269 1.00 94.38 87 ASN A C 1
ATOM 699 O O . ASN A 1 87 ? -10.226 -3.259 28.489 1.00 94.38 87 ASN A O 1
ATOM 703 N N . PHE A 1 88 ? -10.744 -2.164 26.599 1.00 92.50 88 PHE A N 1
ATOM 704 C CA . PHE A 1 88 ? -11.679 -1.229 27.230 1.00 92.50 88 PHE A CA 1
ATOM 705 C C . PHE A 1 88 ? -13.085 -1.810 27.433 1.00 92.50 88 PHE A C 1
ATOM 707 O O . PHE A 1 88 ? -13.823 -1.315 28.287 1.00 92.50 88 PHE A O 1
ATOM 714 N N . LEU A 1 89 ? -13.443 -2.882 26.720 1.00 92.75 89 LEU A N 1
ATOM 715 C CA . LEU A 1 89 ? -14.772 -3.496 26.779 1.00 92.75 89 LEU A CA 1
ATOM 716 C C . LEU A 1 89 ? -15.249 -3.821 28.215 1.00 92.75 89 LEU A C 1
ATOM 718 O O . LEU A 1 89 ? -16.360 -3.417 28.563 1.00 92.75 89 LEU A O 1
ATOM 722 N N . PRO A 1 90 ? -14.429 -4.435 29.099 1.00 93.44 90 PRO A N 1
ATOM 723 C CA . PRO A 1 90 ? -14.847 -4.743 30.470 1.00 93.44 90 PRO A CA 1
ATOM 724 C C . PRO A 1 90 ? -15.149 -3.496 31.313 1.00 93.44 90 PRO A C 1
ATOM 726 O O . PRO A 1 90 ? -15.964 -3.543 32.233 1.00 93.44 90 PRO A O 1
ATOM 729 N N . PHE A 1 91 ? -14.515 -2.359 31.007 1.00 92.38 91 PHE A N 1
ATOM 730 C CA . PHE A 1 91 ? -14.795 -1.099 31.697 1.00 92.38 91 PHE A CA 1
ATOM 731 C C . PHE A 1 91 ? -16.156 -0.536 31.291 1.00 92.38 91 PHE A C 1
ATOM 733 O O . PHE A 1 91 ? -16.858 0.022 32.132 1.00 92.38 91 PHE A O 1
ATOM 740 N N . PHE A 1 92 ? -16.553 -0.708 30.026 1.00 93.00 92 PHE A N 1
ATOM 741 C CA . PHE A 1 92 ? -17.870 -0.287 29.549 1.00 93.00 92 PHE A CA 1
ATOM 742 C C . PHE A 1 92 ? -18.995 -1.108 30.178 1.00 93.00 92 PHE A C 1
ATOM 744 O O . PHE A 1 92 ? -20.053 -0.564 30.488 1.00 93.00 92 PHE A O 1
ATOM 751 N N . GLU A 1 93 ? -18.761 -2.397 30.425 1.00 90.06 93 GLU A N 1
ATOM 752 C CA . GLU A 1 93 ? -19.738 -3.280 31.066 1.00 90.06 93 GLU A CA 1
ATOM 753 C C . GLU A 1 93 ? -20.067 -2.880 32.511 1.00 90.06 93 GLU A C 1
ATOM 755 O O . GLU A 1 93 ? -21.187 -3.128 32.959 1.00 90.06 93 GLU A O 1
ATOM 760 N N . GLY A 1 94 ? -19.126 -2.237 33.211 1.00 91.50 94 GLY A N 1
ATOM 761 C CA . GLY A 1 94 ? -19.297 -1.748 34.582 1.00 91.50 94 GLY A CA 1
ATOM 762 C C . GLY A 1 94 ? -19.986 -0.384 34.710 1.00 91.50 94 GLY A C 1
ATOM 763 O O . GLY A 1 94 ? -20.163 0.096 35.831 1.00 91.50 94 GLY A O 1
ATOM 764 N N . LEU A 1 95 ? -20.351 0.264 33.599 1.00 94.81 95 LEU A N 1
ATOM 765 C CA . LEU A 1 95 ? -21.004 1.576 33.613 1.00 94.81 95 LEU A CA 1
ATOM 766 C C . LEU A 1 95 ? -22.508 1.481 33.941 1.00 94.81 95 LEU A C 1
ATOM 768 O O . LEU A 1 95 ? -23.142 0.464 33.653 1.00 94.81 95 LEU A O 1
ATOM 772 N N . PRO A 1 96 ? -23.115 2.563 34.474 1.00 95.81 96 PRO A N 1
ATOM 773 C CA . PRO A 1 96 ? -24.569 2.705 34.543 1.00 95.81 96 PRO A CA 1
ATOM 774 C C . PRO A 1 96 ? -25.221 2.543 33.163 1.00 95.81 96 PRO A C 1
ATOM 776 O O . PRO A 1 96 ? -24.630 2.921 32.153 1.00 95.81 96 PRO A O 1
ATOM 779 N N . GLU A 1 97 ? -26.443 2.014 33.102 1.00 93.12 97 GLU A N 1
ATOM 780 C CA . GLU A 1 97 ? -27.047 1.532 31.847 1.00 93.12 97 GLU A CA 1
ATOM 781 C C . GLU A 1 97 ? -27.189 2.608 30.749 1.00 93.12 97 GLU A C 1
ATOM 783 O O . GLU A 1 97 ? -26.988 2.343 29.557 1.00 93.12 97 GLU A O 1
ATOM 788 N N . ASP A 1 98 ? -27.465 3.852 31.146 1.00 90.94 98 ASP A N 1
ATOM 789 C CA . ASP A 1 98 ? -27.556 5.009 30.251 1.00 90.94 98 ASP A CA 1
ATOM 790 C C . ASP A 1 98 ? -26.198 5.393 29.635 1.00 90.94 98 ASP A C 1
ATOM 792 O O . ASP A 1 98 ? -26.130 5.845 28.487 1.00 90.94 98 ASP A O 1
ATOM 796 N N . GLN A 1 99 ? -25.109 5.189 30.379 1.00 94.31 99 GLN A N 1
ATOM 797 C CA . GLN A 1 99 ? -23.736 5.444 29.943 1.00 94.31 99 GLN A CA 1
ATOM 798 C C . GLN A 1 99 ? -23.155 4.253 29.182 1.00 94.31 99 GLN A C 1
ATOM 800 O O . GLN A 1 99 ? -22.495 4.440 28.161 1.00 94.31 99 GLN A O 1
ATOM 805 N N . LYS A 1 100 ? -23.460 3.032 29.627 1.00 95.19 100 LYS A N 1
ATOM 806 C CA . LYS A 1 100 ? -23.064 1.778 28.988 1.00 95.19 100 LYS A CA 1
ATOM 807 C C . LYS A 1 100 ? -23.558 1.708 27.552 1.00 95.19 100 LYS A C 1
ATOM 809 O O . LYS A 1 100 ? -22.771 1.435 26.652 1.00 95.19 100 LYS A O 1
ATOM 814 N N . THR A 1 101 ? -24.830 2.030 27.313 1.00 94.19 101 THR A N 1
ATOM 815 C CA . THR A 1 101 ? -25.403 2.024 25.957 1.00 94.19 101 THR A CA 1
ATOM 816 C C . THR A 1 101 ? -24.625 2.948 25.012 1.00 94.19 101 THR A C 1
ATOM 818 O O . THR A 1 101 ? -24.290 2.560 23.894 1.00 94.19 101 THR A O 1
ATOM 821 N N . LYS A 1 102 ? -24.272 4.154 25.476 1.00 94.62 102 LYS A N 1
ATOM 822 C CA . LYS A 1 102 ? -23.479 5.118 24.695 1.00 94.62 102 LYS A CA 1
ATOM 823 C C . LYS A 1 102 ? -22.044 4.642 24.474 1.00 94.62 102 LYS A C 1
ATOM 825 O O . LYS A 1 102 ? -21.527 4.778 23.371 1.00 94.62 102 LYS A O 1
ATOM 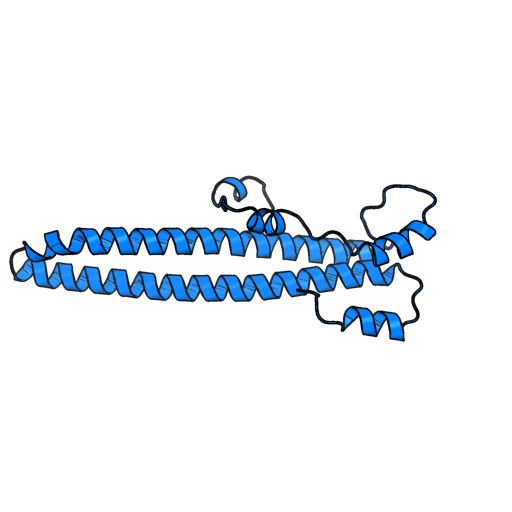830 N N . ALA A 1 103 ? -21.413 4.075 25.501 1.00 94.81 103 ALA A N 1
ATOM 831 C CA . ALA A 1 103 ? -20.053 3.555 25.415 1.00 94.81 103 ALA A CA 1
ATOM 832 C C . ALA A 1 103 ? -19.950 2.375 24.435 1.00 94.81 103 ALA A C 1
ATOM 834 O O . ALA A 1 103 ? -19.030 2.330 23.624 1.00 94.81 103 ALA A O 1
ATOM 835 N N . MET A 1 104 ? -20.929 1.465 24.448 1.00 94.81 104 MET A N 1
ATOM 836 C CA . MET A 1 104 ? -20.984 0.335 23.515 1.00 94.81 104 MET A CA 1
ATOM 837 C C . MET A 1 104 ? -21.232 0.786 22.072 1.00 94.81 104 MET A C 1
ATOM 839 O O . MET A 1 104 ? -20.626 0.233 21.157 1.00 94.81 104 MET A O 1
ATOM 843 N N . ALA A 1 105 ? -22.070 1.809 21.862 1.00 94.50 105 ALA A N 1
ATOM 844 C CA . ALA A 1 105 ? -22.251 2.415 20.543 1.00 94.50 105 ALA A CA 1
ATOM 845 C C . ALA A 1 105 ? -20.941 3.037 20.030 1.00 94.50 105 ALA A C 1
ATOM 847 O O . ALA A 1 105 ? -20.511 2.726 18.925 1.00 94.50 105 ALA A O 1
ATOM 848 N N . TYR A 1 106 ? -20.250 3.818 20.867 1.00 94.81 106 TYR A N 1
ATOM 849 C CA . TYR A 1 106 ? -18.945 4.389 20.522 1.00 94.81 106 TYR A CA 1
ATOM 850 C C . TYR A 1 106 ? -17.902 3.311 20.204 1.00 94.81 106 TYR A C 1
ATOM 852 O O . TYR A 1 106 ? -17.177 3.417 19.220 1.00 94.81 106 TYR A O 1
ATOM 860 N N . HIS A 1 107 ? -17.839 2.247 21.008 1.00 95.50 107 HIS A N 1
ATOM 861 C CA . HIS A 1 107 ? -16.959 1.115 20.736 1.00 95.50 107 HIS A CA 1
ATOM 862 C C . HIS A 1 107 ? -17.258 0.493 19.365 1.00 95.50 107 HIS A C 1
ATOM 864 O O . HIS A 1 107 ? -16.335 0.256 18.590 1.00 95.50 107 HIS A O 1
ATOM 870 N N . ALA A 1 108 ? -18.532 0.253 19.040 1.00 95.12 108 ALA A N 1
ATOM 871 C CA . ALA A 1 108 ? -18.922 -0.287 17.739 1.00 95.12 108 ALA A CA 1
ATOM 872 C C . ALA A 1 108 ? -18.520 0.639 16.577 1.00 95.12 108 ALA A C 1
ATOM 874 O O . ALA A 1 108 ? -17.995 0.150 15.578 1.00 95.12 108 ALA A O 1
ATOM 875 N N . ASP A 1 109 ? -18.692 1.954 16.733 1.00 95.81 109 ASP A N 1
ATOM 876 C CA . ASP A 1 109 ? -18.290 2.946 15.731 1.00 95.81 109 ASP A CA 1
ATOM 877 C C . ASP A 1 109 ? -16.775 2.938 15.499 1.00 95.81 109 ASP A C 1
ATOM 879 O O . ASP A 1 109 ? -16.323 2.931 14.353 1.00 95.81 109 ASP A O 1
ATOM 883 N N . VAL A 1 110 ? -15.977 2.888 16.571 1.00 95.19 110 VAL A N 1
ATOM 884 C CA . VAL A 1 110 ? -14.512 2.813 16.462 1.00 95.19 110 VAL A CA 1
ATOM 885 C C . VAL A 1 110 ? -14.085 1.518 15.775 1.00 95.19 110 VAL A C 1
ATOM 887 O O . VAL A 1 110 ? -13.232 1.551 14.894 1.00 95.19 110 VAL A O 1
ATOM 890 N N . MET A 1 111 ? -14.690 0.382 16.129 1.00 95.38 111 MET A N 1
ATOM 891 C CA . MET A 1 111 ? -14.377 -0.899 15.492 1.00 95.38 111 MET A CA 1
ATOM 892 C C . MET A 1 111 ? -14.707 -0.875 13.994 1.00 95.38 111 MET A C 1
ATOM 894 O O . MET A 1 111 ? -13.866 -1.252 13.178 1.00 95.38 111 MET A O 1
ATOM 898 N N . ALA A 1 112 ? -15.877 -0.350 13.620 1.00 95.88 112 ALA A N 1
ATOM 899 C CA . ALA A 1 112 ? -16.251 -0.187 12.219 1.00 95.88 112 ALA A CA 1
ATOM 900 C C . ALA A 1 112 ? -15.281 0.744 11.473 1.00 95.88 112 ALA A C 1
ATOM 902 O O . ALA A 1 112 ? -14.872 0.432 10.356 1.00 95.88 112 ALA A O 1
ATOM 903 N N . LEU A 1 113 ? -14.869 1.857 12.092 1.00 95.19 113 LEU A N 1
ATOM 904 C CA . LEU A 1 113 ? -13.869 2.762 11.524 1.00 95.19 113 LEU A CA 1
ATOM 905 C C . LEU A 1 113 ? -12.546 2.036 11.262 1.00 95.19 113 LEU A C 1
ATOM 907 O O . LEU A 1 113 ? -12.039 2.115 10.146 1.00 95.19 113 LEU A O 1
ATOM 911 N N . THR A 1 114 ? -12.035 1.277 12.239 1.00 94.19 114 THR A N 1
ATOM 912 C CA . THR A 1 114 ? -10.781 0.525 12.060 1.00 94.19 114 THR A CA 1
ATOM 913 C C . THR A 1 114 ? -10.867 -0.494 10.926 1.00 94.19 114 THR A C 1
ATOM 915 O O . THR A 1 114 ? -9.890 -0.690 10.211 1.00 94.19 114 THR A O 1
ATOM 918 N N . ASP A 1 115 ? -12.028 -1.117 10.705 1.00 92.75 115 ASP A N 1
ATOM 919 C CA . ASP A 1 115 ? -12.215 -2.047 9.587 1.00 92.75 115 ASP A CA 1
ATOM 920 C C . ASP A 1 115 ? -12.183 -1.323 8.229 1.00 92.75 115 ASP A C 1
ATOM 922 O O . ASP A 1 115 ? -11.563 -1.809 7.278 1.00 92.75 115 ASP A O 1
ATOM 926 N N . TYR A 1 116 ? -12.796 -0.137 8.128 1.00 94.56 116 TYR A N 1
ATOM 927 C CA . TYR A 1 116 ? -12.721 0.683 6.914 1.00 94.56 116 TYR A CA 1
ATOM 928 C C . TYR A 1 116 ? -11.301 1.182 6.632 1.00 94.56 116 TYR A C 1
ATOM 930 O O . TYR A 1 116 ? -10.881 1.195 5.472 1.00 94.56 116 TYR A O 1
ATOM 938 N N . GLU A 1 117 ? -10.562 1.572 7.669 1.00 92.94 117 GLU A N 1
ATOM 939 C CA . GLU A 1 117 ? -9.163 1.990 7.557 1.00 92.94 117 GLU A CA 1
ATOM 940 C C . GLU A 1 117 ? -8.282 0.833 7.063 1.00 92.94 117 GLU A C 1
ATOM 942 O O . GLU A 1 117 ? -7.544 1.010 6.090 1.00 92.94 117 GLU A O 1
ATOM 947 N N . THR A 1 118 ? -8.483 -0.386 7.581 1.00 90.88 118 THR A N 1
ATOM 948 C CA . THR A 1 118 ? -7.761 -1.580 7.109 1.00 90.88 118 THR A CA 1
ATOM 949 C C . THR A 1 118 ? -8.032 -1.865 5.634 1.00 90.88 118 THR A C 1
ATOM 951 O O . THR A 1 118 ? -7.107 -2.131 4.864 1.00 90.88 118 THR A O 1
ATOM 954 N N . ILE A 1 119 ? -9.289 -1.764 5.194 1.00 93.00 119 ILE A N 1
ATOM 955 C CA . ILE A 1 119 ? -9.639 -1.928 3.776 1.00 93.00 119 ILE A CA 1
ATOM 956 C C . ILE A 1 119 ? -8.966 -0.844 2.922 1.00 93.00 119 ILE A C 1
ATOM 958 O O . ILE A 1 119 ? -8.423 -1.138 1.853 1.00 93.00 119 ILE A O 1
ATOM 962 N N . ALA A 1 120 ? -8.964 0.408 3.385 1.00 92.75 120 ALA A N 1
ATOM 963 C CA . ALA A 1 120 ? -8.296 1.502 2.690 1.00 92.75 120 ALA A CA 1
ATOM 964 C C . ALA A 1 120 ? -6.779 1.266 2.585 1.00 92.75 120 ALA A C 1
ATOM 966 O O . ALA A 1 120 ? -6.209 1.469 1.510 1.00 92.75 120 ALA A O 1
ATOM 967 N N . ALA A 1 121 ? -6.140 0.768 3.646 1.00 90.69 121 ALA A N 1
ATOM 968 C CA . ALA A 1 121 ? -4.738 0.368 3.639 1.00 90.69 121 ALA A CA 1
ATOM 969 C C . ALA A 1 121 ? -4.477 -0.736 2.596 1.00 90.69 121 ALA A C 1
ATOM 971 O O . ALA A 1 121 ? -3.567 -0.612 1.775 1.00 90.69 121 ALA A O 1
ATOM 972 N N . CYS A 1 122 ? -5.323 -1.769 2.519 1.00 90.00 122 CYS A N 1
ATOM 973 C CA . CYS A 1 122 ? -5.215 -2.798 1.478 1.00 90.00 122 CYS A CA 1
ATOM 974 C C . CYS A 1 122 ? -5.292 -2.215 0.055 1.00 90.00 122 CYS A C 1
ATOM 976 O O . CYS A 1 122 ? -4.515 -2.612 -0.816 1.00 90.00 122 CYS A O 1
ATOM 978 N N . HIS A 1 123 ? -6.176 -1.244 -0.192 1.00 94.00 123 HIS A N 1
ATOM 979 C CA . HIS A 1 123 ? -6.247 -0.563 -1.490 1.00 94.00 123 HIS A CA 1
ATOM 980 C C . HIS A 1 123 ? -4.980 0.247 -1.804 1.00 94.00 123 HIS A C 1
ATOM 982 O O . HIS A 1 123 ? -4.543 0.279 -2.956 1.00 94.00 123 HIS A O 1
ATOM 988 N N . VAL A 1 124 ? -4.365 0.882 -0.800 1.00 93.31 124 VAL A N 1
ATOM 989 C CA . VAL A 1 124 ? -3.085 1.591 -0.962 1.00 93.31 124 VAL A CA 1
ATOM 990 C C . VAL A 1 124 ? -1.962 0.615 -1.310 1.00 93.31 124 VAL A C 1
ATOM 992 O O . VAL A 1 124 ? -1.171 0.907 -2.207 1.00 93.31 124 VAL A O 1
ATOM 995 N N . VAL A 1 125 ? -1.912 -0.550 -0.658 1.00 91.38 125 VAL A N 1
ATOM 996 C CA . VAL A 1 125 ? -0.942 -1.614 -0.965 1.00 91.38 125 VAL A CA 1
ATOM 997 C C . VAL A 1 125 ? -1.089 -2.092 -2.410 1.00 91.38 125 VAL A C 1
ATOM 999 O O . VAL A 1 125 ? -0.096 -2.139 -3.134 1.00 91.38 125 VAL A O 1
ATOM 1002 N N . ASP A 1 126 ? -2.310 -2.386 -2.866 1.00 91.69 126 ASP A N 1
ATOM 1003 C CA . ASP A 1 126 ? -2.567 -2.818 -4.248 1.00 91.69 126 ASP A CA 1
ATOM 1004 C C . ASP A 1 126 ? -2.185 -1.734 -5.276 1.00 91.69 126 ASP A C 1
ATOM 1006 O O . ASP A 1 126 ? -1.517 -2.005 -6.280 1.00 91.69 126 ASP A O 1
ATOM 1010 N N . ALA A 1 127 ? -2.535 -0.473 -5.005 1.00 93.06 127 ALA A N 1
ATOM 1011 C CA . ALA A 1 127 ? -2.140 0.650 -5.851 1.00 93.06 127 ALA A CA 1
ATOM 1012 C C . ALA A 1 127 ? -0.612 0.806 -5.919 1.00 93.06 127 ALA A C 1
ATOM 1014 O O . ALA A 1 127 ? -0.053 1.001 -7.003 1.00 93.06 127 ALA A O 1
ATOM 1015 N N . ALA A 1 128 ? 0.076 0.678 -4.785 1.00 90.88 128 ALA A N 1
ATOM 1016 C CA . ALA A 1 128 ? 1.527 0.753 -4.726 1.00 90.88 128 ALA A CA 1
ATOM 1017 C C . ALA A 1 128 ? 2.194 -0.431 -5.446 1.00 90.88 128 ALA A C 1
ATOM 1019 O O . ALA A 1 128 ? 3.159 -0.228 -6.181 1.00 90.88 128 ALA A O 1
ATOM 1020 N N . ALA A 1 129 ? 1.651 -1.646 -5.342 1.00 88.94 129 ALA A N 1
ATOM 1021 C CA . ALA A 1 129 ? 2.143 -2.806 -6.088 1.00 88.94 129 ALA A CA 1
ATOM 1022 C C . ALA A 1 129 ? 2.082 -2.570 -7.610 1.00 88.94 129 ALA A C 1
ATOM 1024 O O . ALA A 1 129 ? 3.065 -2.786 -8.325 1.00 88.94 129 ALA A O 1
ATOM 1025 N N . LYS A 1 130 ? 0.968 -2.020 -8.110 1.00 91.06 130 LYS A N 1
ATOM 1026 C CA . LYS A 1 130 ? 0.815 -1.633 -9.527 1.00 91.06 130 LYS A CA 1
ATOM 1027 C C . LYS A 1 130 ? 1.797 -0.534 -9.944 1.00 91.06 130 LYS A C 1
ATOM 1029 O O . LYS A 1 130 ? 2.334 -0.561 -11.056 1.00 91.06 130 LYS A O 1
ATOM 1034 N N . GLN A 1 131 ? 2.067 0.427 -9.060 1.00 91.44 131 GLN A N 1
ATOM 1035 C CA . GLN A 1 131 ? 3.073 1.463 -9.301 1.00 91.44 131 GLN A CA 1
ATOM 1036 C C . GLN A 1 131 ? 4.495 0.893 -9.351 1.00 91.44 131 GLN A C 1
ATOM 1038 O O . GLN A 1 131 ? 5.266 1.312 -10.213 1.00 91.44 131 GLN A O 1
ATOM 1043 N N . ILE A 1 132 ? 4.835 -0.081 -8.501 1.00 88.44 132 ILE A N 1
ATOM 1044 C CA . ILE A 1 132 ? 6.117 -0.797 -8.574 1.00 88.44 132 ILE A CA 1
ATOM 1045 C C . ILE A 1 132 ? 6.235 -1.525 -9.911 1.00 88.44 132 ILE A C 1
ATOM 1047 O O . ILE A 1 132 ? 7.231 -1.340 -10.605 1.00 88.44 132 ILE A O 1
ATOM 1051 N N . ALA A 1 133 ? 5.215 -2.279 -10.328 1.00 88.12 133 ALA A N 1
ATOM 1052 C CA . ALA A 1 133 ? 5.233 -2.963 -11.622 1.00 88.12 133 ALA A CA 1
ATOM 1053 C C . ALA A 1 133 ? 5.461 -1.978 -12.787 1.00 88.12 133 ALA A C 1
ATOM 1055 O O . ALA A 1 133 ? 6.300 -2.208 -13.660 1.00 88.12 133 ALA A O 1
ATOM 1056 N N . THR A 1 134 ? 4.785 -0.825 -12.749 1.00 89.12 134 THR A N 1
ATOM 1057 C CA . THR A 1 134 ? 4.970 0.257 -13.730 1.00 89.12 134 THR A CA 1
ATOM 1058 C C . THR A 1 134 ? 6.388 0.829 -13.686 1.00 89.12 134 THR A C 1
ATOM 1060 O O . THR A 1 134 ? 7.006 1.052 -14.727 1.00 89.12 134 THR A O 1
ATOM 1063 N N . ALA A 1 135 ? 6.935 1.048 -12.491 1.00 88.50 135 ALA A N 1
ATOM 1064 C CA . ALA A 1 135 ? 8.290 1.542 -12.303 1.00 88.50 135 ALA A CA 1
ATOM 1065 C C . ALA A 1 135 ? 9.334 0.590 -12.898 1.00 88.50 135 ALA A C 1
ATOM 1067 O O . ALA A 1 135 ? 10.210 1.027 -13.646 1.00 88.50 135 ALA A O 1
ATOM 1068 N N . VAL A 1 136 ? 9.213 -0.710 -12.615 1.00 85.00 136 VAL A N 1
ATOM 1069 C CA . VAL A 1 136 ? 10.121 -1.732 -13.146 1.00 85.00 136 VAL A CA 1
ATOM 1070 C C . VAL A 1 136 ? 9.999 -1.819 -14.666 1.00 85.00 136 VAL A C 1
ATOM 1072 O O . VAL A 1 136 ? 11.026 -1.876 -15.343 1.00 85.00 136 VAL A O 1
ATOM 1075 N N . TYR A 1 137 ? 8.785 -1.749 -15.222 1.00 86.38 137 TYR A N 1
ATOM 1076 C CA . TYR A 1 137 ? 8.577 -1.684 -16.673 1.00 86.38 137 TYR A CA 1
ATOM 1077 C C . TYR A 1 137 ? 9.308 -0.486 -17.301 1.00 86.38 137 TYR A C 1
ATOM 1079 O O . TYR A 1 137 ? 10.044 -0.645 -18.277 1.00 86.38 137 TYR A O 1
ATOM 1087 N N . LEU A 1 138 ? 9.165 0.711 -16.720 1.00 87.00 138 LEU A N 1
ATOM 1088 C CA . LEU A 1 138 ? 9.821 1.925 -17.214 1.00 87.00 138 LEU A CA 1
ATOM 1089 C C . LEU A 1 138 ? 11.347 1.821 -17.164 1.00 87.00 138 LEU A C 1
ATOM 1091 O O . LEU A 1 138 ? 12.009 2.171 -18.145 1.00 87.00 138 LEU A O 1
ATOM 1095 N N . CYS A 1 139 ? 11.901 1.302 -16.066 1.00 83.75 139 CYS A N 1
ATOM 1096 C CA . CYS A 1 139 ? 13.333 1.046 -15.960 1.00 83.75 139 CYS A CA 1
ATOM 1097 C C . CYS A 1 139 ? 13.770 0.009 -17.005 1.00 83.75 139 CYS A C 1
ATOM 1099 O O . CYS A 1 139 ? 14.665 0.281 -17.801 1.00 83.75 139 CYS A O 1
ATOM 1101 N N . ARG A 1 140 ? 13.102 -1.148 -17.106 1.00 83.69 140 ARG A N 1
ATOM 1102 C CA . ARG A 1 140 ? 13.421 -2.184 -18.106 1.00 83.69 140 ARG A CA 1
ATOM 1103 C C . ARG A 1 140 ? 13.443 -1.603 -19.522 1.00 83.69 140 ARG A C 1
ATOM 1105 O O . ARG A 1 140 ? 14.425 -1.782 -20.242 1.00 83.69 140 ARG A O 1
ATOM 1112 N N . ARG A 1 141 ? 12.419 -0.834 -19.893 1.00 84.75 141 ARG A N 1
ATOM 1113 C CA . ARG A 1 141 ? 12.330 -0.158 -21.193 1.00 84.75 141 ARG A CA 1
ATOM 1114 C C . ARG A 1 141 ? 13.453 0.857 -21.404 1.00 84.75 141 ARG A C 1
ATOM 1116 O O . ARG A 1 141 ? 14.021 0.938 -22.492 1.00 84.75 141 ARG A O 1
ATOM 1123 N N . ALA A 1 142 ? 13.815 1.620 -20.375 1.00 85.00 142 ALA A N 1
ATOM 1124 C CA . ALA A 1 142 ? 14.936 2.553 -20.433 1.00 85.00 142 ALA A CA 1
ATOM 1125 C C . ALA A 1 142 ? 16.260 1.862 -20.792 1.00 85.00 142 ALA A C 1
ATOM 1127 O O . ALA A 1 142 ? 17.010 2.366 -21.634 1.00 85.00 142 ALA A O 1
ATOM 1128 N N . TRP A 1 143 ? 16.517 0.705 -20.180 1.00 80.19 143 TRP A N 1
ATOM 1129 C CA . TRP A 1 143 ? 17.725 -0.088 -20.392 1.00 80.19 143 TRP A CA 1
ATOM 1130 C C . TRP A 1 143 ? 17.710 -0.858 -21.715 1.00 80.19 143 TRP A C 1
ATOM 1132 O O . TRP A 1 143 ? 18.727 -0.922 -22.400 1.00 80.19 143 TRP A O 1
ATOM 1142 N N . LEU A 1 144 ? 16.563 -1.386 -22.144 1.00 81.38 144 LEU A N 1
ATOM 1143 C CA . LEU 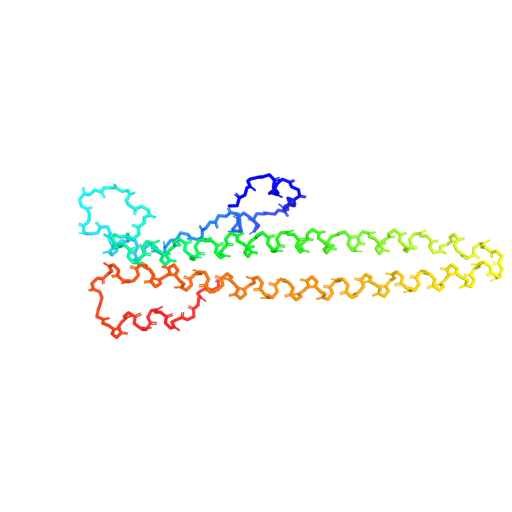A 1 144 ? 16.448 -2.079 -23.430 1.00 81.38 144 LEU A CA 1
ATOM 1144 C C . LEU A 1 144 ? 16.675 -1.149 -24.628 1.00 81.38 144 LEU A C 1
ATOM 1146 O O . LEU A 1 144 ? 17.243 -1.574 -25.636 1.00 81.38 144 LEU A O 1
ATOM 1150 N N . ARG A 1 145 ? 16.336 0.140 -24.508 1.00 79.06 145 ARG A N 1
ATOM 1151 C CA . ARG A 1 145 ? 16.617 1.158 -25.540 1.00 79.06 145 ARG A CA 1
ATOM 1152 C C . ARG A 1 145 ? 18.105 1.387 -25.803 1.00 79.06 145 ARG A C 1
ATOM 1154 O O . ARG A 1 145 ? 18.438 1.975 -26.830 1.00 79.06 145 ARG A O 1
ATOM 1161 N N . THR A 1 146 ? 18.997 0.990 -24.896 1.00 74.25 146 THR A N 1
ATOM 1162 C CA . THR A 1 146 ? 20.449 1.110 -25.109 1.00 74.25 146 THR A CA 1
ATOM 1163 C C . THR A 1 146 ? 21.075 -0.163 -25.670 1.00 74.25 146 THR A C 1
ATOM 1165 O O . THR A 1 146 ? 22.226 -0.128 -26.103 1.00 74.25 146 THR A O 1
ATOM 1168 N N . THR A 1 147 ? 20.315 -1.260 -25.731 1.00 73.31 147 THR A N 1
ATOM 1169 C CA . THR A 1 147 ? 20.778 -2.551 -26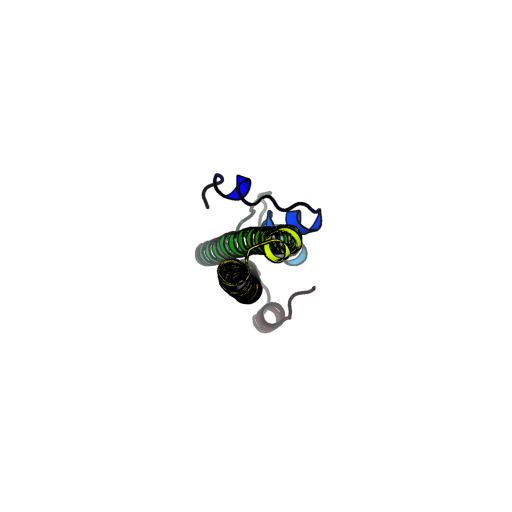.247 1.00 73.31 147 THR A CA 1
ATOM 1170 C C . THR A 1 147 ? 20.600 -2.672 -27.764 1.00 73.31 147 THR A C 1
ATOM 1172 O O . THR A 1 147 ? 19.612 -2.208 -28.338 1.00 73.31 147 THR A O 1
ATOM 1175 N N . THR A 1 148 ? 21.540 -3.345 -28.433 1.00 72.75 148 THR A N 1
ATOM 1176 C CA . THR A 1 148 ? 21.472 -3.671 -29.871 1.00 72.75 148 THR A CA 1
ATOM 1177 C C . THR A 1 148 ? 20.756 -4.999 -30.120 1.00 72.75 148 THR A C 1
ATOM 1179 O O . THR A 1 148 ? 21.265 -5.863 -30.829 1.00 72.75 148 THR A O 1
ATOM 1182 N N . ILE A 1 149 ? 19.609 -5.190 -29.474 1.00 76.06 149 ILE A N 1
ATOM 1183 C CA . ILE A 1 149 ? 18.748 -6.363 -29.657 1.00 76.06 149 ILE A CA 1
ATOM 1184 C C . ILE A 1 149 ? 17.769 -6.063 -30.803 1.00 76.06 149 ILE A C 1
ATOM 1186 O O . ILE A 1 149 ? 17.353 -4.913 -30.970 1.00 76.06 149 ILE A O 1
ATOM 1190 N N . ILE A 1 150 ? 17.436 -7.081 -31.603 1.00 83.12 150 ILE A N 1
ATOM 1191 C CA . ILE A 1 150 ? 16.433 -6.994 -32.678 1.00 83.12 15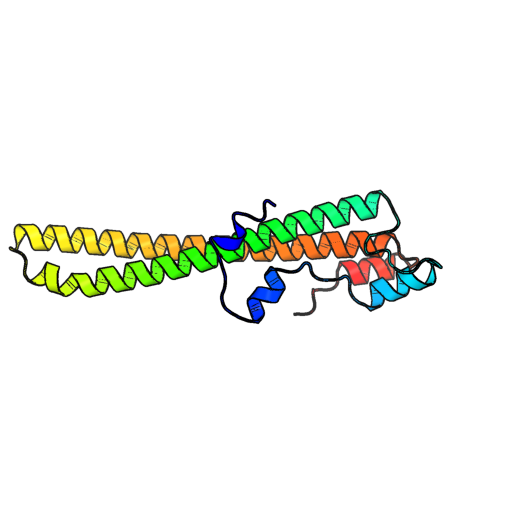0 ILE A CA 1
ATOM 1192 C C . ILE A 1 150 ? 15.076 -6.623 -32.063 1.00 83.12 150 ILE A C 1
ATOM 1194 O O . ILE A 1 150 ? 14.750 -7.093 -30.973 1.00 83.12 150 ILE A O 1
ATOM 1198 N N . ASP A 1 151 ? 14.295 -5.786 -32.747 1.00 81.62 151 ASP A N 1
ATOM 1199 C CA . ASP A 1 151 ? 13.054 -5.214 -32.207 1.00 81.62 151 ASP A CA 1
ATOM 1200 C C . ASP A 1 151 ? 12.067 -6.282 -31.701 1.00 81.62 151 ASP A C 1
ATOM 1202 O O . ASP A 1 151 ? 11.521 -6.121 -30.613 1.00 81.62 151 ASP A O 1
ATOM 1206 N N . ASP A 1 152 ? 11.930 -7.413 -32.399 1.00 80.31 152 ASP A N 1
ATOM 1207 C CA . ASP A 1 152 ? 11.063 -8.525 -31.974 1.00 80.31 152 ASP A CA 1
ATOM 1208 C C . ASP A 1 152 ? 11.489 -9.128 -30.630 1.00 80.31 152 ASP A C 1
ATOM 1210 O O . ASP A 1 152 ? 10.668 -9.357 -29.742 1.00 80.31 152 ASP A O 1
ATOM 1214 N N . ALA A 1 153 ? 12.794 -9.338 -30.446 1.00 78.25 153 ALA A N 1
ATOM 1215 C CA . ALA A 1 153 ? 13.335 -9.837 -29.188 1.00 78.25 153 ALA A CA 1
ATOM 1216 C C . ALA A 1 153 ? 13.233 -8.779 -28.077 1.00 78.25 153 ALA A C 1
ATOM 1218 O O . ALA A 1 153 ? 13.000 -9.132 -26.924 1.00 78.25 153 ALA A O 1
ATOM 1219 N N . ARG A 1 154 ? 13.339 -7.483 -28.405 1.00 80.75 154 ARG A N 1
ATOM 1220 C CA . ARG A 1 154 ? 13.110 -6.399 -27.440 1.00 80.75 154 ARG A CA 1
ATOM 1221 C C . ARG A 1 154 ? 11.660 -6.383 -26.953 1.00 80.75 154 ARG A C 1
ATOM 1223 O O . ARG A 1 154 ? 11.449 -6.344 -25.746 1.00 80.75 154 ARG A O 1
ATOM 1230 N N . ASN A 1 155 ? 10.697 -6.450 -27.870 1.00 79.94 155 ASN A N 1
ATOM 1231 C CA . ASN A 1 155 ? 9.270 -6.449 -27.542 1.00 79.94 155 ASN A CA 1
ATOM 1232 C C . ASN A 1 155 ? 8.903 -7.672 -26.691 1.00 79.94 155 ASN A C 1
ATOM 1234 O O . ASN A 1 155 ? 8.260 -7.529 -25.660 1.00 79.94 155 ASN A O 1
ATOM 1238 N N . CYS A 1 156 ? 9.427 -8.851 -27.036 1.00 81.00 156 CYS A N 1
ATOM 1239 C CA . CYS A 1 156 ? 9.230 -10.068 -26.247 1.00 81.00 156 CYS A CA 1
ATOM 1240 C C . CYS A 1 156 ? 9.737 -9.927 -24.794 1.00 81.00 156 CYS A C 1
ATOM 1242 O O . CYS A 1 156 ? 9.075 -10.364 -23.857 1.00 81.00 156 CYS A O 1
ATOM 1244 N N . ILE A 1 157 ? 10.886 -9.270 -24.579 1.00 78.06 157 ILE A N 1
ATOM 1245 C CA . ILE A 1 157 ? 11.429 -9.027 -23.229 1.00 78.06 157 ILE A CA 1
ATOM 1246 C C . ILE A 1 157 ? 10.629 -7.943 -22.478 1.00 78.06 157 ILE A C 1
ATOM 1248 O O . ILE A 1 157 ? 10.488 -8.018 -21.253 1.00 78.06 157 ILE A O 1
ATOM 1252 N N . GLU A 1 158 ? 10.123 -6.923 -23.180 1.00 77.19 158 GLU A N 1
ATOM 1253 C CA . GLU A 1 158 ? 9.257 -5.888 -22.592 1.00 77.19 158 GLU A CA 1
ATOM 12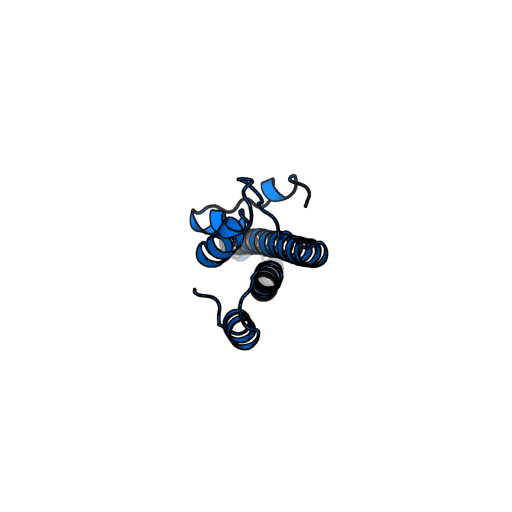54 C C . GLU A 1 158 ? 7.910 -6.462 -22.133 1.00 77.19 158 GLU A C 1
ATOM 1256 O O . GLU A 1 158 ? 7.466 -6.117 -21.038 1.00 77.19 158 GLU A O 1
ATOM 1261 N N . ASP A 1 159 ? 7.320 -7.362 -22.923 1.00 78.31 159 ASP A N 1
ATOM 1262 C CA . ASP A 1 159 ? 6.005 -7.967 -22.674 1.00 78.31 159 ASP A CA 1
ATOM 1263 C C . ASP A 1 159 ? 6.062 -9.189 -21.742 1.00 78.31 159 ASP A C 1
ATOM 1265 O O . ASP A 1 159 ? 5.027 -9.673 -21.276 1.00 78.31 159 ASP A O 1
ATOM 1269 N N . SER A 1 160 ? 7.262 -9.697 -21.443 1.00 73.75 160 SER A N 1
ATOM 1270 C CA . SER A 1 160 ? 7.431 -10.809 -20.511 1.00 73.75 160 SER A CA 1
ATOM 1271 C C . SER A 1 160 ? 6.964 -10.412 -19.106 1.00 73.75 160 SER A C 1
ATOM 1273 O O . SER A 1 160 ? 7.406 -9.369 -18.597 1.00 73.75 160 SER A O 1
ATOM 1275 N N . PRO A 1 161 ? 6.162 -11.260 -18.430 1.00 67.88 161 PRO A N 1
ATOM 1276 C CA . PRO A 1 161 ? 5.821 -11.047 -17.030 1.00 67.88 161 PRO A CA 1
ATOM 1277 C C . PRO A 1 161 ? 7.093 -10.914 -16.183 1.00 67.88 161 PRO A C 1
ATOM 1279 O O . PRO A 1 161 ? 8.171 -11.391 -16.553 1.00 67.88 161 PRO A O 1
ATOM 1282 N N . PHE A 1 162 ? 6.983 -10.202 -15.063 1.00 61.25 162 PHE A N 1
ATOM 1283 C CA . PHE A 1 162 ? 8.071 -10.127 -14.094 1.00 61.25 162 PHE A CA 1
ATOM 1284 C C . PHE A 1 162 ? 8.234 -11.493 -13.424 1.00 61.25 162 PHE A C 1
ATOM 1286 O O . PHE A 1 162 ? 7.236 -12.081 -13.010 1.00 61.25 162 PHE A O 1
ATOM 1293 N N . ASP A 1 163 ? 9.473 -11.981 -13.325 1.00 55.12 163 ASP A N 1
ATOM 1294 C CA . ASP A 1 163 ? 9.774 -13.129 -12.472 1.00 55.12 163 ASP A CA 1
ATOM 1295 C C . ASP A 1 163 ? 9.482 -12.722 -11.021 1.00 55.12 163 ASP A C 1
ATOM 1297 O O . ASP A 1 163 ? 9.935 -11.663 -10.571 1.00 55.12 163 ASP A O 1
ATOM 1301 N N . SER A 1 164 ? 8.655 -13.524 -10.349 1.00 39.62 164 SER A N 1
ATOM 1302 C CA . SER A 1 164 ? 8.269 -13.375 -8.940 1.00 39.62 164 SER A CA 1
ATOM 1303 C C . SER A 1 164 ? 9.414 -13.709 -7.999 1.00 39.62 164 SER A C 1
ATOM 1305 O O . SER A 1 164 ? 10.015 -14.787 -8.222 1.00 39.62 164 SER A O 1
#

Nearest PDB structures (foldseek):
  2v0x-assembly1_B  TM=5.386E-01  e=2.537E-02  Mus musculus
  3tul-assembly5_B  TM=5.364E-01  e=1.106E+00  Salmonella enterica subsp. enterica serovar Typhimurium
  5i6r-assembly1_A-2  TM=4.005E-01  e=8.131E+00  Homo sapiens

Radius of gyration: 23.72 Å; Cα contacts (8 Å, |Δi|>4): 123; chains: 1; bounding box: 63×27×67 Å

Organism: NCBI:txid171643

Foldseek 3Di:
DDPPVCVVLDDDDPVLVPLVDDDQPPPVLVVLLVVPDPDPDDSFFPDPVLRVLLVVLVVLSNVLSSLLSVLVVQLVVLVVQLVVLVVCLVVLVPDDPVSSVVSVVVSVVSNVVSVVSNVVSVVSNVVSVVSNQVSVLSNLLSSLVRGPDDPVVSVVVSPDDDDD

Secondary structure (DSSP, 8-state):
--TTGGGTS---SSTHHHHHSPPPPPHHHHHHHHTT-SSTT--S-SSHHHHHHHHHHHHHHHHHHHHHHHHHHHHHHHHHHHHHHHHHHHHHHTS-HHHHHHHHHHHHHHHHHHHHHHHHHHHHHHHHHHHHHHHHHHHHHHHHTTS---HHHHHHHHHSPPP-

pLDDT: mean 78.18, std 16.42, range [39.09, 95.88]